Protein AF-A0A1F3SMG7-F1 (afdb_monomer_lite)

Secondary structure (DSSP, 8-state):
---HHHHHHHHHH-----HHHHHHHHHHHHH-HHHHHHHHHHHHHHHHHHHHHHHHT---HHHHHHHHHHHHHHHHHHHHHHHHT--

Sequence (87 aa):
MLPCKEIVHILNSGESLSLMKKAELKMHLLMCQHCSSYATHLTIMKHRVKSLFAKTMRVDKEQIAEIEETVFKKLKEAERIAGRIRI

Radius of gyration: 25.52 Å; chains: 1; bounding box: 45×28×68 Å

Structure (mmCIF, N/CA/C/O backbone):
data_AF-A0A1F3SMG7-F1
#
_entry.id   AF-A0A1F3SMG7-F1
#
loop_
_atom_site.group_PDB
_atom_site.id
_atom_site.type_symbol
_atom_site.label_atom_id
_atom_site.label_alt_id
_atom_site.label_comp_id
_atom_site.label_asym_id
_atom_site.label_entity_id
_atom_site.label_seq_id
_atom_site.pdbx_PDB_ins_code
_atom_site.Cartn_x
_atom_site.Cartn_y
_atom_site.Cartn_z
_atom_site.occupancy
_atom_site.B_iso_or_equiv
_atom_site.auth_seq_id
_atom_site.auth_comp_id
_atom_site.auth_asym_id
_atom_site.auth_atom_id
_atom_site.pdbx_PDB_model_num
ATOM 1 N N . MET A 1 1 ? 18.558 -8.089 -14.092 1.00 64.44 1 MET A N 1
ATOM 2 C CA . MET A 1 1 ? 17.352 -7.273 -14.330 1.00 64.44 1 MET A CA 1
ATOM 3 C C . MET A 1 1 ? 16.150 -8.161 -14.130 1.00 64.44 1 MET A C 1
ATOM 5 O O . MET A 1 1 ? 15.913 -9.048 -14.942 1.00 64.44 1 MET A O 1
ATOM 9 N N . LEU A 1 2 ? 15.422 -7.928 -13.045 1.00 78.88 2 LEU A N 1
ATOM 10 C CA . LEU A 1 2 ? 14.173 -8.626 -12.758 1.00 78.88 2 LEU A CA 1
ATOM 11 C C . LEU A 1 2 ? 13.153 -8.407 -13.893 1.00 78.88 2 LEU A C 1
ATOM 13 O O . LEU A 1 2 ? 13.000 -7.269 -14.357 1.00 78.88 2 LEU A O 1
ATOM 17 N N . PRO A 1 3 ? 12.439 -9.455 -14.336 1.00 89.25 3 PRO A N 1
ATOM 18 C CA . PRO A 1 3 ? 11.356 -9.319 -15.296 1.00 89.25 3 PRO A CA 1
ATOM 19 C C . PRO A 1 3 ? 10.167 -8.584 -14.663 1.00 89.25 3 PRO A C 1
ATOM 21 O O . PRO A 1 3 ? 9.882 -8.741 -13.475 1.00 89.25 3 PRO A O 1
ATOM 24 N N . CYS A 1 4 ? 9.406 -7.838 -15.470 1.00 91.56 4 CYS A N 1
ATOM 25 C CA . CYS A 1 4 ? 8.251 -7.065 -14.992 1.00 91.56 4 CYS A CA 1
ATOM 26 C C . CYS A 1 4 ? 7.242 -7.919 -14.200 1.00 91.56 4 CYS A C 1
ATOM 28 O O . CYS A 1 4 ? 6.666 -7.453 -13.221 1.00 91.56 4 CYS A O 1
ATOM 30 N N . LYS A 1 5 ? 7.061 -9.193 -14.581 1.00 91.25 5 LYS A N 1
ATOM 31 C CA . LYS A 1 5 ? 6.199 -10.151 -13.867 1.00 91.25 5 LYS A CA 1
ATOM 32 C C . LYS A 1 5 ? 6.650 -10.378 -12.420 1.00 91.25 5 LYS A C 1
ATOM 34 O O . LYS A 1 5 ? 5.815 -10.429 -11.521 1.00 91.25 5 LYS A O 1
ATOM 39 N N . GLU A 1 6 ? 7.955 -10.498 -12.196 1.00 90.25 6 GLU A N 1
ATOM 40 C CA . GLU A 1 6 ? 8.520 -10.688 -10.858 1.00 90.25 6 GLU A CA 1
ATOM 41 C C . GLU A 1 6 ? 8.416 -9.401 -10.036 1.00 90.25 6 GLU A C 1
ATOM 43 O O . GLU A 1 6 ? 8.059 -9.450 -8.866 1.00 90.25 6 GLU A O 1
ATOM 48 N N . ILE A 1 7 ? 8.607 -8.237 -10.662 1.00 91.62 7 ILE A N 1
ATOM 49 C CA . ILE A 1 7 ? 8.409 -6.931 -10.017 1.00 91.62 7 ILE A CA 1
ATOM 50 C C . ILE A 1 7 ? 6.967 -6.765 -9.534 1.00 91.62 7 ILE A C 1
ATOM 52 O O . ILE A 1 7 ? 6.745 -6.364 -8.396 1.00 91.62 7 ILE A O 1
ATOM 56 N N . VAL A 1 8 ? 5.981 -7.104 -10.368 1.00 90.44 8 VAL A N 1
ATOM 57 C CA . VAL A 1 8 ? 4.561 -7.058 -9.985 1.00 90.44 8 VAL A CA 1
ATOM 58 C C . VAL A 1 8 ? 4.277 -8.002 -8.817 1.00 90.44 8 VAL A C 1
ATOM 60 O O . VAL A 1 8 ? 3.562 -7.618 -7.892 1.00 90.44 8 VAL A O 1
ATOM 63 N N . HIS A 1 9 ? 4.862 -9.202 -8.826 1.00 91.56 9 HIS A N 1
ATOM 64 C CA . HIS A 1 9 ? 4.737 -10.141 -7.715 1.00 91.56 9 HIS A CA 1
ATOM 65 C C . HIS A 1 9 ? 5.344 -9.576 -6.423 1.00 91.56 9 HIS A C 1
ATOM 67 O O . HIS A 1 9 ? 4.655 -9.531 -5.409 1.00 91.56 9 HIS A O 1
ATOM 73 N N . ILE A 1 10 ? 6.571 -9.048 -6.485 1.00 91.25 10 ILE A N 1
ATOM 74 C CA . ILE A 1 10 ? 7.270 -8.408 -5.361 1.00 91.25 10 ILE A CA 1
ATOM 75 C C . ILE A 1 10 ? 6.467 -7.230 -4.791 1.00 91.25 10 ILE A C 1
ATOM 77 O O . ILE A 1 10 ? 6.366 -7.065 -3.577 1.00 91.25 10 ILE A O 1
ATOM 81 N N . LEU A 1 11 ? 5.884 -6.395 -5.656 1.00 89.62 11 LEU A N 1
ATOM 82 C CA . LEU A 1 11 ? 5.074 -5.252 -5.229 1.00 89.62 11 LEU A CA 1
ATOM 83 C C . LEU A 1 11 ? 3.777 -5.677 -4.519 1.00 89.62 11 LEU A C 1
ATOM 85 O O . LEU A 1 11 ? 3.243 -4.892 -3.738 1.00 89.62 11 LEU A O 1
ATOM 89 N N . ASN A 1 12 ? 3.279 -6.891 -4.777 1.00 88.06 12 ASN A N 1
ATOM 90 C CA . ASN A 1 12 ? 2.028 -7.400 -4.219 1.00 88.06 12 ASN A CA 1
ATOM 91 C C . ASN A 1 12 ? 2.221 -8.349 -3.022 1.00 88.06 12 ASN A C 1
ATOM 93 O O . ASN A 1 12 ? 1.335 -8.440 -2.180 1.00 88.06 12 ASN A O 1
ATOM 97 N N . SER A 1 13 ? 3.353 -9.056 -2.932 1.00 86.56 13 SER A N 1
ATOM 98 C CA . SER A 1 13 ? 3.579 -10.095 -1.916 1.00 86.56 13 SER A CA 1
ATOM 99 C C . SER A 1 13 ? 3.785 -9.538 -0.506 1.00 86.56 13 SER A C 1
ATOM 101 O O . SER A 1 13 ? 3.576 -10.248 0.473 1.00 86.56 13 SER A O 1
ATOM 103 N N . GLY A 1 14 ? 4.172 -8.264 -0.376 1.00 79.00 14 GLY A N 1
ATOM 104 C CA . GLY A 1 14 ? 4.418 -7.637 0.928 1.00 79.00 14 GLY A CA 1
ATOM 105 C C . GLY A 1 14 ? 5.604 -8.239 1.691 1.00 79.00 14 GLY A C 1
ATOM 106 O O . GLY A 1 14 ? 5.786 -7.940 2.870 1.00 79.00 14 GLY A O 1
ATOM 107 N N . GLU A 1 15 ? 6.409 -9.071 1.030 1.00 83.62 15 GLU A N 1
ATOM 108 C CA . GLU A 1 15 ? 7.555 -9.755 1.619 1.00 83.62 15 GLU A CA 1
ATOM 109 C C . GLU A 1 15 ? 8.688 -8.782 1.964 1.00 83.62 15 GLU A C 1
ATOM 111 O O . GLU A 1 15 ? 8.905 -7.750 1.316 1.00 83.62 15 GLU A O 1
ATOM 116 N N . SER A 1 16 ? 9.461 -9.129 2.994 1.00 83.25 16 SER A N 1
ATOM 117 C CA . SER A 1 16 ? 10.672 -8.399 3.346 1.00 83.25 16 SER A CA 1
ATOM 118 C C . SER A 1 16 ? 11.767 -8.671 2.312 1.00 83.25 16 SER A C 1
ATOM 120 O O . SER A 1 16 ? 12.325 -9.760 2.205 1.00 83.25 16 SER A O 1
ATOM 122 N N . LEU A 1 17 ? 12.101 -7.648 1.528 1.00 87.31 17 LEU A N 1
ATOM 123 C CA . LEU A 1 17 ? 13.183 -7.734 0.550 1.00 87.31 17 LEU A CA 1
ATOM 124 C C . LEU A 1 17 ? 14.544 -7.522 1.213 1.00 87.31 17 LEU A C 1
ATOM 126 O O . LEU A 1 17 ? 14.725 -6.598 2.012 1.00 87.31 17 LEU A O 1
ATOM 130 N N . SER A 1 18 ? 15.535 -8.310 0.792 1.00 91.88 18 SER A N 1
ATOM 131 C CA . SER A 1 18 ? 16.940 -8.019 1.081 1.00 91.88 18 SER A CA 1
ATOM 132 C C . SER A 1 18 ? 17.352 -6.669 0.476 1.00 91.88 18 SER A C 1
ATOM 134 O O . SER A 1 18 ? 16.781 -6.206 -0.518 1.00 91.88 18 SER A O 1
ATOM 136 N N . LEU A 1 19 ? 18.368 -6.023 1.058 1.00 91.56 19 LEU A N 1
ATOM 137 C CA . LEU A 1 19 ? 18.823 -4.693 0.625 1.00 91.56 19 LEU A CA 1
ATOM 138 C C . LEU A 1 19 ? 19.190 -4.652 -0.866 1.00 91.56 19 LEU A C 1
ATOM 140 O O . LEU A 1 19 ? 18.846 -3.696 -1.560 1.00 91.56 19 LEU A O 1
ATOM 144 N N . MET A 1 20 ? 19.817 -5.719 -1.367 1.00 90.31 20 MET A N 1
ATOM 145 C CA . MET A 1 20 ? 20.204 -5.838 -2.772 1.00 90.31 20 MET A CA 1
ATOM 146 C C . MET A 1 20 ? 18.983 -5.928 -3.695 1.00 90.31 20 MET A C 1
ATOM 148 O O . MET A 1 20 ? 18.890 -5.173 -4.662 1.00 90.31 20 MET A O 1
ATOM 152 N N . LYS A 1 21 ? 17.989 -6.759 -3.350 1.00 88.94 21 LYS A N 1
ATOM 153 C CA . LYS A 1 21 ? 16.735 -6.848 -4.116 1.00 88.94 21 LYS A CA 1
ATOM 154 C C . LYS A 1 21 ? 15.957 -5.535 -4.102 1.00 88.94 21 LYS A C 1
ATOM 156 O O . LYS A 1 21 ? 15.342 -5.166 -5.098 1.00 88.94 21 LYS A O 1
ATOM 161 N N . LYS A 1 22 ? 16.017 -4.787 -2.998 1.00 91.25 22 LYS A N 1
ATOM 162 C CA . LYS A 1 22 ? 15.404 -3.457 -2.901 1.00 91.25 22 LYS A CA 1
ATOM 163 C C . LYS A 1 22 ? 16.066 -2.451 -3.848 1.00 91.25 22 LYS A C 1
ATOM 165 O O . LYS A 1 22 ? 15.364 -1.631 -4.438 1.00 91.25 22 LYS A O 1
ATOM 170 N N . ALA A 1 23 ? 17.390 -2.501 -3.995 1.00 91.50 23 ALA A N 1
ATOM 171 C CA . ALA A 1 23 ? 18.111 -1.670 -4.958 1.00 91.50 23 ALA A CA 1
ATOM 172 C C . ALA A 1 23 ? 17.767 -2.060 -6.404 1.00 91.50 23 ALA A C 1
ATOM 174 O O . ALA A 1 23 ? 17.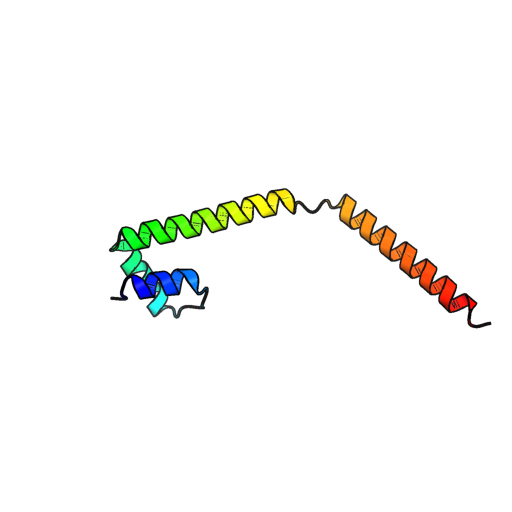460 -1.183 -7.209 1.00 91.50 23 ALA A O 1
ATOM 175 N N . GLU A 1 24 ? 17.727 -3.359 -6.714 1.00 92.31 24 GLU A N 1
ATOM 176 C CA . GLU A 1 24 ? 17.361 -3.844 -8.051 1.00 92.31 24 GLU A CA 1
ATOM 177 C C . GLU A 1 24 ? 15.921 -3.465 -8.435 1.00 92.31 24 GLU A C 1
ATOM 179 O O . GLU A 1 24 ? 15.686 -2.973 -9.539 1.00 92.31 24 GLU A O 1
ATOM 184 N N . LEU A 1 25 ? 14.968 -3.587 -7.504 1.00 92.12 25 LEU A N 1
ATOM 185 C CA . LEU A 1 25 ? 13.588 -3.121 -7.679 1.00 92.12 25 LEU A CA 1
ATOM 186 C C . LEU A 1 25 ? 13.533 -1.619 -7.988 1.00 92.12 25 LEU A C 1
ATOM 188 O O . LEU A 1 25 ? 12.851 -1.209 -8.924 1.00 92.12 25 LEU A O 1
ATOM 192 N N . LYS A 1 26 ? 14.265 -0.792 -7.228 1.00 91.94 26 LYS A N 1
ATOM 193 C CA . LYS A 1 26 ? 14.327 0.657 -7.478 1.00 91.94 26 LYS A CA 1
ATOM 194 C C . LYS A 1 26 ? 14.871 0.963 -8.869 1.00 91.94 26 LYS A C 1
ATOM 196 O O . LYS A 1 26 ? 14.276 1.765 -9.578 1.00 91.94 26 LYS A O 1
A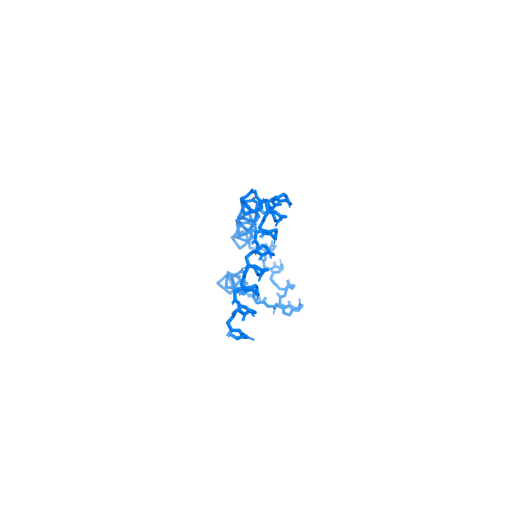TOM 201 N N . MET A 1 27 ? 15.956 0.304 -9.269 1.00 93.94 27 MET A N 1
ATOM 202 C CA . MET A 1 27 ? 16.533 0.467 -10.604 1.00 93.94 27 MET A CA 1
ATOM 203 C C . MET A 1 27 ? 15.529 0.084 -11.696 1.00 93.94 27 MET A C 1
ATOM 205 O O . MET A 1 27 ? 15.347 0.836 -12.649 1.00 93.94 27 MET A O 1
ATOM 209 N N . HIS A 1 28 ? 14.819 -1.035 -11.538 1.00 94.12 28 HIS A N 1
ATOM 210 C CA . HIS A 1 28 ? 13.788 -1.440 -12.492 1.00 94.12 28 HIS A CA 1
ATOM 211 C C . HIS A 1 28 ? 12.664 -0.400 -12.601 1.00 94.12 28 HIS A C 1
ATOM 213 O O . HIS A 1 28 ? 12.272 -0.042 -13.708 1.00 94.12 28 HIS A O 1
ATOM 219 N N . LEU A 1 29 ? 12.163 0.124 -11.478 1.00 93.56 29 LEU A N 1
ATOM 220 C CA . LEU A 1 29 ? 11.112 1.150 -11.481 1.00 93.56 29 LEU A CA 1
ATOM 221 C C . LEU A 1 29 ? 11.563 2.469 -12.125 1.00 93.56 29 LEU A C 1
ATOM 223 O O . LEU A 1 29 ? 10.732 3.180 -12.681 1.00 93.56 29 LEU A O 1
ATOM 227 N N . LEU A 1 30 ? 12.858 2.791 -12.083 1.00 93.75 30 LEU A N 1
ATOM 228 C CA . LEU A 1 30 ? 13.406 3.960 -12.778 1.00 93.75 30 LEU A CA 1
ATOM 229 C C . LEU A 1 30 ? 13.470 3.764 -14.298 1.00 93.75 30 LEU A C 1
ATOM 231 O O . LEU A 1 30 ? 13.350 4.734 -15.039 1.00 93.75 30 LEU A O 1
ATOM 235 N N . MET A 1 31 ? 13.651 2.527 -14.763 1.00 94.06 31 MET A N 1
ATOM 236 C CA . MET A 1 31 ? 13.838 2.217 -16.186 1.00 94.06 31 MET A CA 1
ATOM 237 C C . MET A 1 31 ? 12.561 1.745 -16.889 1.00 94.06 31 MET A C 1
ATOM 239 O O . MET A 1 31 ? 12.444 1.877 -18.103 1.00 94.06 31 MET A O 1
ATOM 243 N N . CYS A 1 32 ? 11.596 1.192 -16.153 1.00 95.00 32 CYS A N 1
ATOM 244 C CA . CYS A 1 32 ? 10.354 0.669 -16.708 1.00 95.00 32 CYS A CA 1
ATOM 245 C C . CYS A 1 32 ? 9.162 1.545 -16.316 1.00 95.00 32 CYS A C 1
ATOM 247 O O . CYS A 1 32 ? 8.678 1.501 -15.181 1.00 95.00 32 CYS A O 1
ATOM 249 N N . GLN A 1 33 ? 8.622 2.281 -17.290 1.00 93.75 33 GLN A N 1
ATOM 250 C CA . GLN A 1 33 ? 7.465 3.150 -17.079 1.00 93.75 33 GLN A CA 1
ATOM 251 C C . GLN A 1 33 ? 6.218 2.371 -16.631 1.00 93.75 33 GLN A C 1
ATOM 253 O O . GLN A 1 33 ? 5.515 2.822 -15.732 1.00 93.75 33 GLN A O 1
ATOM 258 N N . HIS A 1 34 ? 5.970 1.177 -17.179 1.00 94.19 34 HIS A N 1
ATOM 259 C CA . HIS A 1 34 ? 4.809 0.361 -16.803 1.00 94.19 34 HIS A CA 1
ATOM 260 C C . HIS A 1 34 ? 4.837 -0.047 -15.328 1.00 94.19 34 HIS A C 1
ATOM 262 O O . HIS A 1 34 ? 3.853 0.135 -14.609 1.00 94.19 34 HIS A O 1
ATOM 268 N N . CYS A 1 35 ? 5.974 -0.566 -14.860 1.00 93.94 35 CYS A N 1
ATOM 269 C CA . CYS A 1 35 ? 6.130 -0.956 -13.463 1.00 93.94 35 CYS A CA 1
ATOM 270 C C . CYS A 1 35 ? 6.122 0.263 -12.534 1.00 93.94 35 CYS A C 1
ATOM 272 O O . CYS A 1 35 ? 5.553 0.185 -11.446 1.00 93.94 35 CYS A O 1
ATOM 274 N N . SER A 1 36 ? 6.677 1.396 -12.976 1.00 94.75 36 SER A N 1
ATOM 275 C CA . SER A 1 36 ? 6.609 2.669 -12.252 1.00 94.75 36 SER A CA 1
ATOM 276 C C . SER A 1 36 ? 5.165 3.135 -12.042 1.00 94.75 36 SER A C 1
ATOM 278 O O . SER A 1 36 ? 4.731 3.309 -10.903 1.00 94.75 36 SER A O 1
ATOM 280 N N . SER A 1 37 ? 4.375 3.226 -13.118 1.00 95.56 37 SER A N 1
ATOM 281 C CA . SER A 1 37 ? 2.958 3.601 -13.046 1.00 95.56 37 SER A CA 1
ATOM 282 C C . SER A 1 37 ? 2.152 2.639 -12.173 1.00 95.56 37 SER A C 1
ATOM 284 O O . SER A 1 37 ? 1.342 3.074 -11.355 1.00 95.56 37 SER A O 1
ATOM 286 N N . TYR A 1 38 ? 2.411 1.334 -12.281 1.00 94.06 38 TYR A N 1
ATOM 287 C CA . TYR A 1 38 ? 1.768 0.333 -11.433 1.00 94.06 38 TYR A CA 1
ATOM 288 C C . TYR A 1 38 ? 2.091 0.537 -9.942 1.00 94.06 38 TYR A C 1
ATOM 290 O O . TYR A 1 38 ? 1.183 0.561 -9.107 1.00 94.06 38 TYR A O 1
ATOM 298 N N . ALA A 1 39 ? 3.360 0.772 -9.596 1.00 93.50 39 ALA A N 1
ATOM 299 C CA . ALA A 1 39 ? 3.772 1.066 -8.223 1.00 93.50 39 ALA A CA 1
ATOM 300 C C . ALA A 1 39 ? 3.131 2.361 -7.685 1.00 93.50 39 ALA A C 1
ATOM 302 O O . ALA A 1 39 ? 2.736 2.430 -6.515 1.00 93.50 39 ALA A O 1
ATOM 303 N N . THR A 1 40 ? 2.970 3.380 -8.536 1.00 93.88 40 THR A N 1
ATOM 304 C CA . THR A 1 40 ? 2.235 4.602 -8.189 1.00 93.88 40 THR A CA 1
ATOM 305 C C . THR A 1 40 ? 0.764 4.306 -7.894 1.00 93.88 40 THR A C 1
ATOM 307 O O . THR A 1 40 ? 0.255 4.750 -6.863 1.00 93.88 40 THR A O 1
ATOM 310 N N . HIS A 1 41 ? 0.082 3.515 -8.728 1.00 93.94 41 HIS A N 1
ATOM 311 C CA . HIS A 1 41 ? -1.318 3.136 -8.503 1.00 93.94 41 HIS A CA 1
ATOM 312 C C . HIS A 1 41 ? -1.514 2.385 -7.182 1.00 93.94 41 HIS A C 1
ATOM 314 O O . HIS A 1 41 ? -2.406 2.738 -6.408 1.00 93.94 41 HIS A O 1
ATOM 320 N N . LEU A 1 42 ? -0.644 1.417 -6.877 1.00 91.94 42 LEU A N 1
ATOM 321 C CA . LEU A 1 42 ? -0.673 0.693 -5.602 1.00 91.94 42 LEU A CA 1
ATOM 322 C C . LEU A 1 42 ? -0.490 1.634 -4.406 1.00 91.94 42 LEU A C 1
ATOM 324 O O . LEU A 1 42 ? -1.200 1.529 -3.403 1.00 91.94 42 LEU A O 1
ATOM 328 N N . THR A 1 43 ? 0.427 2.595 -4.524 1.00 91.06 43 THR A N 1
ATOM 329 C CA . THR A 1 43 ? 0.671 3.601 -3.484 1.00 91.06 43 THR A CA 1
ATOM 330 C C . THR A 1 43 ? -0.567 4.473 -3.259 1.00 91.06 43 THR A C 1
ATOM 332 O O . THR A 1 43 ? -1.003 4.649 -2.119 1.00 91.06 43 THR A O 1
ATOM 335 N N . ILE A 1 44 ? -1.193 4.961 -4.335 1.00 94.00 44 ILE A N 1
ATOM 336 C CA . ILE A 1 44 ? -2.422 5.763 -4.266 1.00 94.00 44 ILE A CA 1
ATOM 337 C C . ILE A 1 44 ? -3.560 4.962 -3.630 1.00 94.00 44 ILE A C 1
ATOM 339 O O . ILE A 1 44 ? -4.233 5.478 -2.738 1.00 94.00 44 ILE A O 1
ATOM 343 N N . MET A 1 45 ? -3.763 3.708 -4.045 1.00 91.25 45 MET A N 1
ATOM 344 C CA . MET A 1 45 ? -4.772 2.828 -3.453 1.00 91.25 45 MET A CA 1
ATOM 345 C C . MET A 1 45 ? -4.544 2.663 -1.952 1.00 91.25 45 MET A C 1
ATOM 347 O O . MET A 1 45 ? -5.456 2.922 -1.170 1.00 91.25 45 MET A O 1
ATOM 351 N N . LYS A 1 46 ? -3.317 2.339 -1.529 1.00 89.75 46 LYS A N 1
ATOM 352 C CA . LYS A 1 46 ? -2.963 2.202 -0.110 1.00 89.75 46 LYS A CA 1
ATOM 353 C C . LYS A 1 46 ? -3.276 3.469 0.688 1.00 89.75 46 LYS A C 1
ATOM 355 O O . LYS A 1 46 ? -3.860 3.387 1.768 1.00 89.75 46 LYS A O 1
ATOM 360 N N . HIS A 1 47 ? -2.920 4.641 0.163 1.00 90.19 47 HIS A N 1
ATOM 361 C CA . HIS A 1 47 ? -3.196 5.916 0.825 1.00 90.19 47 HIS A CA 1
ATOM 362 C C . HIS A 1 47 ? -4.689 6.240 0.892 1.00 90.19 47 HIS A C 1
ATOM 364 O O . HIS A 1 47 ? -5.169 6.660 1.945 1.00 90.19 47 HIS A O 1
ATOM 370 N N . ARG A 1 48 ? -5.434 6.028 -0.198 1.00 90.56 48 ARG A N 1
ATOM 371 C CA . ARG A 1 48 ? -6.880 6.281 -0.241 1.00 90.56 48 ARG A CA 1
ATOM 372 C C . ARG A 1 48 ? -7.635 5.350 0.693 1.00 90.56 48 ARG A C 1
ATOM 374 O O . ARG A 1 48 ? -8.439 5.832 1.481 1.00 90.56 48 ARG A O 1
ATOM 381 N N . VAL A 1 49 ? -7.321 4.056 0.671 1.00 88.56 49 VAL A N 1
ATOM 382 C CA . VAL A 1 49 ? -7.886 3.069 1.597 1.00 88.56 49 VAL A CA 1
ATOM 383 C C . VAL A 1 49 ? -7.591 3.487 3.036 1.00 88.56 49 VAL A C 1
ATOM 385 O O . VAL A 1 49 ? -8.518 3.667 3.818 1.00 88.56 49 VAL A O 1
ATOM 388 N N . LYS A 1 50 ? -6.325 3.765 3.377 1.00 87.12 50 LYS A N 1
ATOM 389 C CA . LYS A 1 50 ? -5.962 4.214 4.729 1.00 87.12 50 LYS A CA 1
ATOM 390 C C . LYS A 1 50 ? -6.697 5.494 5.140 1.00 87.12 50 LYS A C 1
ATOM 392 O O . LYS A 1 50 ? -7.111 5.605 6.286 1.00 87.12 50 LYS A O 1
ATOM 397 N N . SER A 1 51 ? -6.876 6.451 4.230 1.00 85.62 51 SER A N 1
ATOM 398 C CA . SER A 1 51 ? -7.600 7.697 4.506 1.00 85.62 51 SER A CA 1
ATOM 399 C C . SER A 1 51 ? -9.098 7.474 4.725 1.00 85.62 51 SER A C 1
ATOM 401 O O . SER A 1 51 ? -9.660 8.066 5.643 1.00 85.62 51 SER A O 1
ATOM 403 N N . LEU A 1 52 ? -9.736 6.612 3.927 1.00 84.56 52 LEU A N 1
ATOM 404 C CA . LEU A 1 52 ? -11.140 6.236 4.110 1.00 84.56 52 LEU A CA 1
ATOM 405 C C . LEU A 1 52 ? -11.343 5.573 5.474 1.00 84.56 52 LEU A C 1
ATOM 407 O O . LEU A 1 52 ? -12.165 6.035 6.260 1.00 84.56 52 LEU A O 1
ATOM 411 N N . PHE A 1 53 ? -10.517 4.577 5.804 1.00 80.56 53 PHE A N 1
ATOM 412 C CA . PHE A 1 53 ? -10.586 3.911 7.102 1.00 80.56 53 PHE A CA 1
ATOM 413 C C . PHE A 1 53 ? -10.230 4.838 8.263 1.00 80.56 53 PHE A C 1
ATOM 415 O O . PHE A 1 53 ? -10.866 4.749 9.299 1.00 80.56 53 PHE A O 1
ATOM 422 N N . ALA A 1 54 ? -9.292 5.774 8.112 1.00 79.25 54 ALA A N 1
ATOM 423 C CA . ALA A 1 54 ? -8.992 6.750 9.162 1.00 79.25 54 ALA A CA 1
ATOM 424 C C . ALA A 1 54 ? -10.158 7.719 9.433 1.00 79.25 54 ALA A C 1
ATOM 426 O O . ALA A 1 54 ? -10.316 8.184 10.559 1.00 79.25 54 ALA A O 1
ATOM 427 N N . LYS A 1 55 ? -10.975 8.031 8.418 1.00 71.75 55 LYS A N 1
ATOM 428 C CA . LYS A 1 55 ? -12.185 8.848 8.589 1.00 71.75 55 LYS A CA 1
ATOM 429 C C . LYS A 1 55 ? -13.313 8.064 9.259 1.00 71.75 55 LYS A C 1
ATOM 431 O O . LYS A 1 55 ? -13.999 8.626 10.101 1.00 71.75 55 LYS A O 1
ATOM 436 N N . THR A 1 56 ? -13.491 6.792 8.904 1.00 68.31 56 THR A N 1
ATOM 437 C CA . THR A 1 56 ? -14.535 5.926 9.480 1.00 68.31 56 THR A CA 1
ATOM 438 C C . THR A 1 56 ? -14.172 5.417 10.874 1.00 68.31 56 THR A C 1
ATOM 440 O O . THR A 1 56 ? -15.029 5.341 11.741 1.00 68.31 56 THR A O 1
ATOM 443 N N . MET A 1 57 ? -12.899 5.103 11.114 1.00 66.50 57 MET A N 1
ATOM 444 C CA . MET A 1 57 ? -12.367 4.641 12.401 1.00 66.50 57 MET A CA 1
ATOM 445 C C . 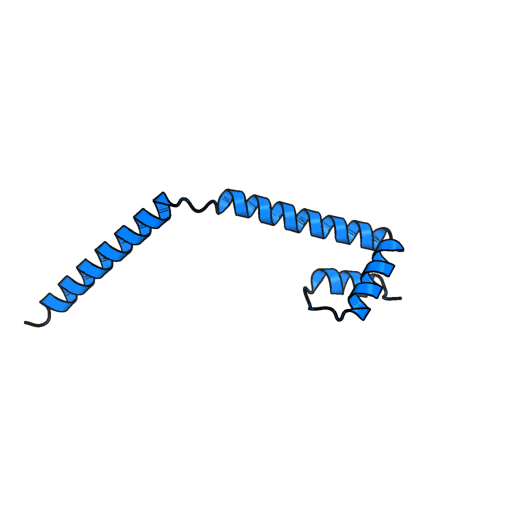MET A 1 57 ? -11.822 5.790 13.242 1.00 66.50 57 MET A C 1
ATOM 447 O O . MET A 1 57 ? -10.852 5.622 13.981 1.00 66.50 57 MET A O 1
ATOM 451 N N . ARG A 1 58 ? -12.413 6.982 13.120 1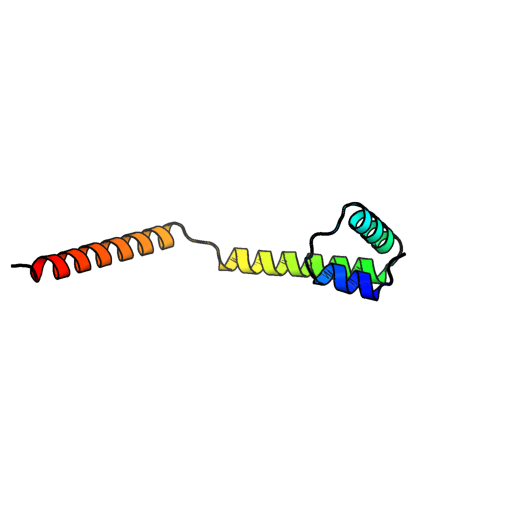.00 63.94 58 ARG A N 1
ATOM 452 C CA . ARG A 1 58 ? -12.139 8.058 14.064 1.00 63.94 58 ARG A CA 1
ATOM 453 C C . ARG A 1 58 ? -12.707 7.603 15.404 1.00 63.94 58 ARG A C 1
ATOM 455 O O . ARG A 1 58 ? -13.908 7.668 15.626 1.00 63.94 58 ARG A O 1
ATOM 462 N N . VAL A 1 59 ? -11.837 7.038 16.231 1.00 65.44 59 VAL A N 1
ATOM 463 C CA . VAL A 1 59 ? -12.208 6.543 17.547 1.00 65.44 59 VAL A CA 1
ATOM 464 C C . VAL A 1 59 ? -12.509 7.755 18.411 1.00 65.44 59 VAL A C 1
ATOM 466 O O . VAL A 1 59 ? -11.608 8.534 18.734 1.00 65.44 59 VAL A O 1
ATOM 469 N N . ASP A 1 60 ? -13.786 7.937 18.716 1.00 71.06 60 ASP A N 1
ATOM 470 C CA . ASP A 1 60 ? -14.227 8.969 19.631 1.00 71.06 60 ASP A CA 1
ATOM 471 C C . ASP A 1 60 ? -13.853 8.551 21.059 1.00 71.06 60 ASP A C 1
ATOM 473 O O . ASP A 1 60 ? -14.188 7.454 21.515 1.00 71.06 60 ASP A O 1
ATOM 477 N N . LYS A 1 61 ? -13.096 9.404 21.754 1.00 73.12 61 LYS A N 1
ATOM 478 C CA . LYS A 1 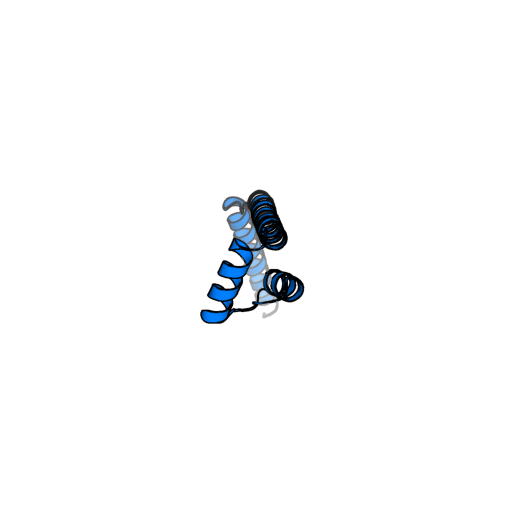61 ? -12.661 9.126 23.128 1.00 73.12 61 LYS A CA 1
ATOM 479 C C . LYS A 1 61 ? -13.852 9.032 24.078 1.00 73.12 61 LYS A C 1
ATOM 481 O O . LYS A 1 61 ? -13.777 8.287 25.051 1.00 73.12 61 LYS A O 1
ATOM 486 N N . GLU A 1 62 ? -14.935 9.744 23.781 1.00 76.44 62 GLU A N 1
ATOM 487 C CA . GLU A 1 62 ? -16.166 9.708 24.564 1.00 76.44 62 GLU A CA 1
ATOM 488 C C . GLU A 1 62 ? -16.874 8.357 24.397 1.00 76.44 62 GLU A C 1
ATOM 490 O O . GLU A 1 62 ? -17.284 7.756 25.388 1.00 76.44 62 GLU A O 1
ATOM 495 N N . GLN A 1 63 ? -16.895 7.802 23.178 1.00 76.69 63 GLN A N 1
ATOM 496 C CA . GLN A 1 63 ? -17.443 6.461 22.928 1.00 76.69 63 GLN A CA 1
ATOM 497 C C . GLN A 1 63 ? -16.627 5.356 23.610 1.00 76.69 63 GLN A C 1
ATOM 499 O O . GLN A 1 63 ? -17.205 4.388 24.101 1.00 76.69 63 GLN A O 1
ATOM 504 N N . ILE A 1 64 ? -15.294 5.482 23.675 1.00 80.75 64 ILE A N 1
ATOM 505 C CA . ILE A 1 64 ? -14.472 4.530 24.442 1.00 80.75 64 ILE A CA 1
ATOM 506 C C . ILE A 1 64 ? -14.847 4.582 25.924 1.00 80.75 64 ILE A C 1
ATOM 508 O O . ILE A 1 64 ? -15.101 3.535 26.513 1.00 80.75 64 ILE A O 1
ATOM 512 N N . ALA A 1 65 ? -14.899 5.780 26.513 1.00 82.81 65 ALA A N 1
ATOM 513 C CA . ALA A 1 65 ? -15.201 5.949 27.932 1.00 82.81 65 ALA A CA 1
ATOM 514 C C . ALA A 1 65 ? -16.588 5.388 28.294 1.00 82.81 65 ALA A C 1
ATOM 516 O O . ALA A 1 65 ? -16.747 4.729 29.321 1.00 82.81 65 ALA A O 1
ATOM 517 N N . GLU A 1 66 ? -17.579 5.577 27.419 1.00 86.19 66 GLU A N 1
ATOM 518 C CA . GLU A 1 66 ? -18.931 5.041 27.599 1.00 86.19 66 GLU A CA 1
ATOM 519 C C . GLU A 1 66 ? -18.966 3.502 27.528 1.00 86.19 66 GLU A C 1
ATOM 521 O O . GLU A 1 66 ? -19.629 2.840 28.338 1.00 86.19 66 GLU A O 1
ATOM 526 N N . ILE A 1 67 ? -18.207 2.904 26.601 1.00 86.94 67 ILE A N 1
ATOM 527 C CA . ILE A 1 67 ? -18.059 1.446 26.506 1.00 86.94 67 ILE A CA 1
ATOM 528 C C . ILE A 1 67 ? -17.348 0.899 27.749 1.00 86.94 67 ILE A C 1
ATOM 530 O O . ILE A 1 67 ? -17.808 -0.093 28.318 1.00 86.94 67 ILE A O 1
ATOM 534 N N . GLU A 1 68 ? -16.267 1.538 28.200 1.00 87.06 68 GLU A N 1
ATOM 535 C CA . GLU A 1 68 ? -15.537 1.149 29.411 1.00 87.06 68 GLU A CA 1
ATOM 536 C C . GLU A 1 68 ? -16.448 1.182 30.639 1.00 87.06 68 GLU A C 1
ATOM 538 O O . GLU A 1 68 ? -16.533 0.195 31.372 1.00 87.06 68 GLU A O 1
ATOM 543 N N . GLU A 1 69 ? -17.199 2.268 30.838 1.00 89.88 69 GLU A N 1
ATOM 544 C CA . GLU A 1 69 ? -18.138 2.388 31.954 1.00 89.88 69 GLU A CA 1
ATOM 545 C C . GLU A 1 69 ? -19.224 1.303 31.898 1.00 89.88 69 GLU A C 1
ATOM 547 O O . GLU A 1 69 ? -19.566 0.695 32.919 1.00 89.88 69 GLU A O 1
ATOM 552 N N . THR A 1 70 ? -19.726 1.000 30.699 1.00 90.38 70 THR A N 1
ATOM 553 C CA . THR A 1 70 ? -20.714 -0.064 30.481 1.00 90.38 70 THR A CA 1
ATOM 554 C C . THR A 1 70 ? -20.147 -1.442 30.823 1.00 90.38 70 THR A C 1
ATOM 556 O O . THR A 1 70 ? -20.822 -2.250 31.468 1.00 90.38 70 THR A O 1
ATOM 559 N N . VAL A 1 71 ? -18.903 -1.724 30.432 1.00 91.62 71 VAL A N 1
ATOM 560 C CA . VAL A 1 71 ? -18.212 -2.977 30.765 1.00 91.62 71 VAL A CA 1
ATOM 561 C C . VAL A 1 71 ? -17.976 -3.076 32.274 1.00 91.62 71 VAL A C 1
ATOM 563 O O . VAL A 1 71 ? -18.302 -4.105 32.868 1.00 91.62 71 VAL A O 1
ATOM 566 N N . PHE A 1 72 ? -17.507 -2.007 32.926 1.00 90.25 72 PHE A N 1
ATOM 567 C CA . PHE A 1 72 ? -17.312 -1.981 34.379 1.00 90.25 72 PHE A CA 1
ATOM 568 C C . PHE A 1 72 ? -18.616 -2.187 35.154 1.00 90.25 72 PHE A C 1
ATOM 570 O O . PHE A 1 72 ? -18.623 -2.909 36.154 1.00 90.25 72 PHE A O 1
ATOM 577 N N . LYS A 1 73 ? -19.726 -1.589 34.704 1.00 89.62 73 LYS A N 1
ATOM 578 C CA . LYS A 1 73 ? -21.054 -1.801 35.301 1.00 89.62 73 LYS A CA 1
ATOM 579 C C . LYS A 1 73 ? -21.480 -3.265 35.202 1.00 89.62 73 LYS A C 1
ATOM 581 O O . LYS A 1 73 ? -21.806 -3.864 36.225 1.00 89.62 73 LYS A O 1
ATOM 586 N N . LYS A 1 74 ? -21.384 -3.864 34.011 1.00 88.19 74 LYS A N 1
ATOM 587 C CA . LYS A 1 74 ? -21.746 -5.274 33.789 1.00 88.19 74 LYS A CA 1
ATOM 588 C C . LYS A 1 74 ? -20.874 -6.244 34.586 1.00 88.19 74 LYS A C 1
ATOM 590 O O . LYS A 1 74 ? -21.394 -7.217 35.122 1.00 88.19 74 LYS A O 1
ATOM 595 N N . LEU A 1 75 ? -19.572 -5.976 34.705 1.00 87.00 75 LEU A N 1
ATOM 596 C CA . LEU A 1 75 ? -18.666 -6.790 35.522 1.00 87.00 75 LEU A CA 1
ATOM 597 C C . LEU A 1 75 ? -19.020 -6.710 37.013 1.00 87.00 75 LEU A C 1
ATOM 599 O O . LEU A 1 75 ? -19.143 -7.746 37.658 1.00 87.00 75 LEU A O 1
ATOM 603 N N . LYS A 1 76 ? -19.282 -5.509 37.546 1.00 85.38 76 LYS A N 1
ATOM 604 C CA . LYS A 1 76 ? -19.718 -5.336 38.945 1.00 85.38 76 LYS A CA 1
ATOM 605 C C . LYS A 1 76 ? -21.063 -6.006 39.232 1.00 85.38 76 LYS A C 1
ATOM 607 O O . LYS A 1 76 ? -21.271 -6.539 40.321 1.00 85.38 76 LYS A O 1
ATOM 612 N N . GLU A 1 77 ? -21.995 -5.966 38.285 1.00 84.56 77 GLU A N 1
ATOM 613 C CA . GLU A 1 77 ? -23.276 -6.669 38.400 1.00 84.56 77 GLU A CA 1
ATOM 614 C C . GLU A 1 77 ? -23.091 -8.188 38.377 1.00 84.56 77 GLU A C 1
ATOM 616 O O . GLU A 1 77 ? -23.654 -8.878 39.226 1.00 84.56 77 GLU A O 1
ATOM 621 N N . ALA A 1 78 ? -22.247 -8.706 37.482 1.00 81.31 78 ALA A N 1
ATOM 622 C CA . ALA A 1 78 ? -21.909 -10.125 37.427 1.00 81.31 78 ALA A CA 1
ATOM 623 C C . ALA A 1 78 ? -21.229 -10.611 38.720 1.00 81.31 78 ALA A C 1
ATOM 625 O O . ALA A 1 78 ? -21.602 -11.658 39.249 1.00 81.31 78 ALA A O 1
ATOM 626 N N . GLU A 1 79 ? -20.301 -9.832 39.284 1.00 78.75 79 GLU A N 1
ATOM 627 C CA . GLU A 1 79 ? -19.664 -10.129 40.574 1.00 78.75 79 GLU A CA 1
ATOM 628 C C . GLU A 1 79 ? -20.668 -10.130 41.733 1.00 78.75 79 GLU A C 1
ATOM 630 O O . GLU A 1 79 ? -20.631 -11.023 42.581 1.00 78.75 79 GLU A O 1
ATOM 635 N N . ARG A 1 80 ? -21.618 -9.184 41.762 1.00 68.75 80 ARG A N 1
ATOM 636 C CA . ARG A 1 80 ? -22.695 -9.183 42.768 1.00 68.75 80 ARG A CA 1
ATOM 637 C C . ARG A 1 80 ? -23.600 -10.402 42.651 1.00 68.75 80 ARG A C 1
ATOM 639 O O . ARG A 1 80 ? -24.010 -10.936 43.677 1.00 68.75 80 ARG A O 1
ATOM 646 N N . ILE A 1 81 ? -23.926 -10.836 41.435 1.00 69.75 81 ILE A N 1
ATOM 647 C CA . ILE A 1 81 ? -24.767 -12.018 41.202 1.00 69.75 81 ILE A CA 1
ATOM 648 C C . ILE A 1 81 ? -24.014 -13.291 41.615 1.00 69.75 81 ILE A C 1
ATOM 650 O O . ILE A 1 81 ? -24.574 -14.124 42.324 1.00 69.75 81 ILE A O 1
ATOM 654 N N . ALA A 1 82 ? -22.729 -13.405 41.268 1.00 63.06 82 ALA A N 1
ATOM 655 C CA . ALA A 1 82 ? -21.882 -14.530 41.664 1.00 63.06 82 ALA A CA 1
ATOM 656 C C . ALA A 1 82 ? -21.638 -14.591 43.186 1.00 63.06 82 ALA A C 1
ATOM 658 O O . ALA A 1 82 ? -21.618 -15.675 43.766 1.00 63.06 82 ALA A O 1
ATOM 659 N N . GLY A 1 83 ? -21.512 -13.440 43.856 1.00 58.62 83 GLY A N 1
ATOM 660 C CA . GLY A 1 83 ? -21.373 -13.354 45.314 1.00 58.62 83 GLY A CA 1
ATOM 661 C C . GLY A 1 83 ? -22.655 -13.673 46.092 1.00 58.62 83 GLY A C 1
ATOM 662 O O . GLY A 1 83 ? -22.581 -14.097 47.241 1.00 58.62 83 GLY A O 1
ATOM 663 N N . ARG A 1 84 ? -23.835 -13.526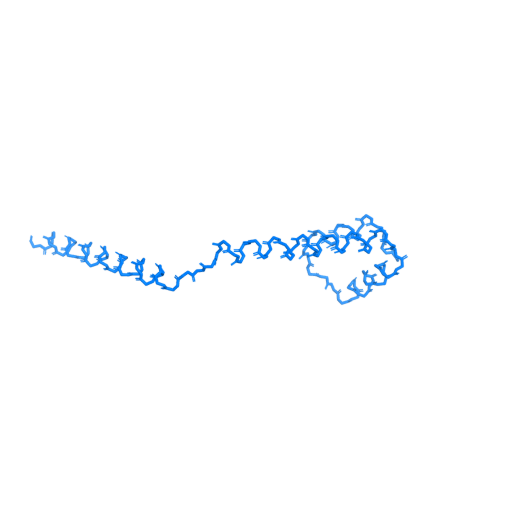 45.474 1.00 52.25 84 ARG A N 1
ATOM 664 C CA . ARG A 1 84 ? -25.143 -13.784 46.108 1.00 52.25 84 ARG A CA 1
ATOM 665 C C . ARG A 1 84 ? -25.560 -15.259 46.100 1.00 52.25 84 ARG A C 1
ATOM 667 O O . ARG A 1 84 ? -26.469 -15.622 46.830 1.00 52.25 84 ARG A O 1
ATOM 674 N N . ILE A 1 85 ? -24.896 -16.093 45.297 1.00 53.81 85 ILE A N 1
ATOM 675 C CA . ILE A 1 85 ? -25.125 -17.550 45.202 1.00 53.81 85 ILE A CA 1
ATOM 676 C C . ILE A 1 85 ? -24.268 -18.319 46.235 1.00 53.81 85 ILE A C 1
ATOM 678 O O . ILE A 1 85 ? -24.398 -19.529 46.389 1.00 53.81 85 ILE A O 1
ATOM 682 N N . ARG A 1 86 ? -23.392 -17.619 46.971 1.00 48.47 86 ARG A N 1
ATOM 683 C CA . ARG A 1 86 ? -22.438 -18.194 47.932 1.00 48.47 86 ARG A CA 1
ATOM 684 C C . ARG A 1 86 ? -22.803 -17.914 49.402 1.00 48.47 86 ARG A C 1
ATOM 686 O O . ARG A 1 86 ? -21.903 -17.688 50.209 1.00 48.47 86 ARG A O 1
ATOM 693 N N . ILE A 1 87 ? -24.099 -17.912 49.729 1.00 44.88 87 ILE A N 1
ATOM 694 C CA . ILE A 1 87 ? -24.633 -17.966 51.104 1.00 44.88 87 ILE A CA 1
ATOM 695 C C . ILE A 1 87 ? -25.671 -19.081 51.163 1.00 44.88 87 ILE A C 1
ATOM 697 O O . ILE A 1 87 ? -26.540 -19.089 50.262 1.00 44.88 87 ILE A O 1
#

pLDDT: mean 84.13, std 11.62, range [44.88, 95.56]

Foldseek 3Di:
DDDLVVLVVVLPVPDDDDPVVVVVSVVCLVVDVVSVVVSVVSVVVVVVVVVVCCVVPVPDPVVVVVVVVVVVVVVVVVVVVVVVVVD